Protein AF-A0A374IC64-F1 (afdb_monomer)

Structure (mmCIF, N/CA/C/O backbone):
data_AF-A0A374IC64-F1
#
_entry.id   AF-A0A374IC64-F1
#
loop_
_atom_site.group_PDB
_atom_site.id
_atom_site.type_symbol
_atom_site.label_atom_id
_atom_site.label_alt_id
_atom_site.label_comp_id
_atom_site.label_asym_id
_atom_site.label_entity_id
_atom_site.label_seq_id
_atom_site.pdbx_PDB_ins_code
_atom_site.Cartn_x
_atom_site.Cartn_y
_atom_site.Cartn_z
_atom_site.occupancy
_atom_site.B_iso_or_equiv
_atom_site.auth_seq_id
_atom_site.auth_comp_id
_atom_site.auth_asym_id
_atom_site.auth_atom_id
_atom_site.pdbx_PDB_model_num
ATOM 1 N N . MET A 1 1 ? -15.568 2.005 -21.589 1.00 45.66 1 MET A N 1
ATOM 2 C CA . MET A 1 1 ? -15.239 1.965 -20.148 1.00 45.66 1 MET A CA 1
ATOM 3 C C . MET A 1 1 ? -13.823 2.502 -19.993 1.00 45.66 1 MET A C 1
ATOM 5 O O . MET A 1 1 ? -12.931 1.980 -20.648 1.00 45.66 1 MET A O 1
ATOM 9 N N . TYR A 1 2 ? -13.632 3.621 -19.286 1.00 43.84 2 TYR A N 1
ATOM 10 C CA . TYR A 1 2 ? -12.331 4.298 -19.204 1.00 43.84 2 TYR A CA 1
ATOM 11 C C . TYR A 1 2 ? -11.280 3.343 -18.630 1.00 43.84 2 TYR A C 1
ATOM 13 O O . TYR A 1 2 ? -11.462 2.829 -17.530 1.00 43.84 2 TYR A O 1
ATOM 21 N N . SER A 1 3 ? -10.180 3.126 -19.354 1.00 54.16 3 SER A N 1
ATOM 22 C CA . SER A 1 3 ? -9.079 2.231 -18.959 1.00 54.16 3 SER A CA 1
ATOM 23 C C . SER A 1 3 ? -8.571 2.486 -17.535 1.00 54.16 3 SER A C 1
ATOM 25 O O . SER A 1 3 ? -8.180 1.554 -16.844 1.00 54.16 3 SER A O 1
ATOM 27 N N . LYS A 1 4 ? -8.657 3.733 -17.056 1.00 52.12 4 LYS A N 1
ATOM 28 C CA . LYS A 1 4 ? -8.306 4.124 -15.684 1.00 52.12 4 LYS A CA 1
ATOM 29 C C . LYS A 1 4 ? -9.219 3.527 -14.601 1.00 52.12 4 LYS A C 1
ATOM 31 O O . LYS A 1 4 ? -8.733 3.251 -13.513 1.00 52.12 4 LYS A O 1
ATOM 36 N N . VAL A 1 5 ? -10.507 3.311 -14.885 1.00 57.53 5 VAL A N 1
ATOM 37 C CA . VAL A 1 5 ? -11.474 2.765 -13.909 1.00 57.53 5 VAL A CA 1
ATOM 38 C C . VAL A 1 5 ? -11.256 1.263 -13.716 1.00 57.53 5 VAL A C 1
ATOM 40 O O . VAL A 1 5 ? -11.197 0.799 -12.586 1.00 57.53 5 VAL A O 1
ATOM 43 N N . ALA A 1 6 ? -11.023 0.522 -14.803 1.00 61.38 6 ALA A N 1
ATOM 44 C CA . ALA A 1 6 ? -10.703 -0.907 -14.731 1.00 61.38 6 ALA A CA 1
ATOM 45 C C . ALA A 1 6 ? -9.376 -1.174 -13.991 1.00 61.38 6 ALA A C 1
ATOM 47 O O . ALA A 1 6 ? -9.243 -2.165 -13.278 1.00 61.38 6 ALA A O 1
ATOM 48 N N . ILE A 1 7 ? -8.401 -0.264 -14.118 1.00 58.97 7 ILE A N 1
ATOM 49 C CA . ILE A 1 7 ? -7.149 -0.326 -13.354 1.00 58.97 7 ILE A CA 1
ATOM 50 C C . ILE A 1 7 ? -7.423 -0.159 -11.858 1.00 58.97 7 ILE A C 1
ATOM 52 O O . ILE A 1 7 ? -6.822 -0.878 -11.072 1.00 58.97 7 ILE A O 1
ATOM 56 N N . MET A 1 8 ? -8.338 0.726 -11.439 1.00 65.00 8 MET A N 1
ATOM 57 C CA . MET A 1 8 ? -8.658 0.871 -10.013 1.00 65.00 8 MET A CA 1
ATOM 58 C C . MET A 1 8 ? -9.171 -0.436 -9.407 1.00 65.00 8 MET A C 1
ATOM 60 O O . MET A 1 8 ? -8.697 -0.814 -8.345 1.00 65.00 8 MET A O 1
ATOM 64 N N . GLU A 1 9 ? -10.056 -1.165 -10.088 1.00 65.88 9 GLU A N 1
ATOM 65 C CA . GLU A 1 9 ? -10.556 -2.461 -9.599 1.00 65.88 9 GLU A CA 1
ATOM 66 C C . GLU A 1 9 ? -9.425 -3.485 -9.403 1.00 65.88 9 GLU A C 1
ATOM 68 O O . GLU A 1 9 ? -9.408 -4.213 -8.415 1.00 65.88 9 GLU A O 1
ATOM 73 N N . GLN A 1 10 ? -8.433 -3.492 -10.298 1.00 64.25 10 GLN A N 1
ATOM 74 C CA . GLN A 1 10 ? -7.260 -4.372 -10.214 1.00 64.25 10 GLN A CA 1
ATOM 75 C C . GLN A 1 10 ? -6.208 -3.886 -9.200 1.00 64.25 10 GLN A C 1
ATOM 77 O O . GLN A 1 10 ? -5.451 -4.688 -8.651 1.00 64.25 10 GLN A O 1
ATOM 82 N N . MET A 1 11 ? -6.140 -2.576 -8.949 1.00 65.12 11 MET A N 1
ATOM 83 C CA . MET A 1 11 ? -5.274 -1.952 -7.937 1.00 65.12 11 MET A CA 1
ATOM 84 C C . MET A 1 11 ? -5.820 -2.106 -6.525 1.00 65.12 11 MET A C 1
ATOM 86 O O . MET A 1 11 ? -5.052 -2.153 -5.569 1.00 65.12 11 MET A O 1
ATOM 90 N N . LEU A 1 12 ? -7.141 -2.217 -6.399 1.00 63.19 12 LEU A N 1
ATOM 91 C CA . LEU A 1 12 ? -7.829 -2.495 -5.145 1.00 63.19 12 LEU A CA 1
ATOM 92 C C . LEU A 1 12 ? -7.705 -3.965 -4.715 1.00 63.19 12 LEU A C 1
ATOM 94 O O . LEU A 1 12 ? -8.193 -4.309 -3.638 1.00 63.19 12 LEU A O 1
ATOM 98 N N . ASP A 1 13 ? -7.011 -4.824 -5.481 1.00 70.50 13 ASP A N 1
ATOM 99 C CA . ASP A 1 13 ? -6.552 -6.116 -4.960 1.00 70.50 13 ASP A CA 1
ATOM 100 C C . ASP A 1 13 ? -5.407 -5.913 -3.957 1.00 70.50 13 ASP A C 1
ATOM 102 O O . ASP A 1 13 ? -4.209 -6.087 -4.219 1.00 70.50 13 ASP A O 1
ATOM 106 N N . LEU A 1 14 ? -5.820 -5.526 -2.757 1.00 69.44 14 LEU A N 1
ATOM 107 C CA . LEU A 1 14 ? -4.964 -5.292 -1.610 1.00 69.44 14 LEU A CA 1
ATOM 108 C C . LEU A 1 14 ? -4.357 -6.594 -1.063 1.00 69.44 14 LEU A C 1
ATOM 110 O O . LEU A 1 14 ? -3.372 -6.534 -0.330 1.00 69.44 14 LEU A O 1
ATOM 114 N N . ARG A 1 15 ? -4.861 -7.767 -1.480 1.00 70.62 15 ARG A N 1
ATOM 115 C CA . ARG A 1 15 ? -4.367 -9.076 -1.019 1.00 70.62 15 ARG A CA 1
ATOM 116 C C . ARG A 1 15 ? -2.962 -9.386 -1.526 1.00 70.62 15 ARG A C 1
ATOM 118 O O . ARG A 1 15 ? -2.161 -10.001 -0.831 1.00 70.62 15 ARG A O 1
ATOM 125 N N . ASN A 1 16 ? -2.643 -8.918 -2.728 1.00 76.31 16 ASN A N 1
ATOM 126 C CA . ASN A 1 16 ? -1.330 -9.106 -3.351 1.00 76.31 16 ASN A CA 1
ATOM 127 C C . ASN A 1 16 ? -0.510 -7.815 -3.402 1.00 76.31 16 ASN A C 1
ATOM 129 O O . ASN A 1 16 ? 0.532 -7.753 -4.062 1.00 76.31 16 ASN A O 1
ATOM 133 N N . SER A 1 17 ? -0.989 -6.778 -2.718 1.00 82.81 17 SER A N 1
ATOM 134 C CA . SER A 1 17 ? -0.352 -5.476 -2.728 1.00 82.81 17 SER A CA 1
ATOM 135 C C . SER A 1 17 ? 0.865 -5.438 -1.807 1.00 82.81 17 SER A C 1
ATOM 137 O O . SER A 1 17 ? 0.927 -6.048 -0.737 1.00 82.81 17 SER A O 1
ATOM 139 N N . LYS A 1 18 ? 1.863 -4.693 -2.258 1.00 88.12 18 LYS A N 1
ATOM 140 C CA . LYS A 1 18 ? 3.091 -4.376 -1.540 1.00 88.12 18 LYS A CA 1
ATOM 141 C C . LYS A 1 18 ? 3.223 -2.861 -1.440 1.00 88.12 18 LYS A C 1
ATOM 143 O O . LYS A 1 18 ? 2.491 -2.135 -2.112 1.00 88.12 18 LYS A O 1
ATOM 148 N N . CYS A 1 19 ? 4.150 -2.377 -0.626 1.00 87.62 19 CYS A N 1
ATOM 149 C CA . CYS A 1 19 ? 4.389 -0.950 -0.461 1.00 87.62 19 CYS A CA 1
ATOM 150 C C . CYS A 1 19 ? 5.874 -0.591 -0.356 1.00 87.62 19 CYS A C 1
ATOM 152 O O . CYS A 1 19 ? 6.718 -1.435 -0.056 1.00 87.62 19 CYS A O 1
ATOM 154 N N . TYR A 1 20 ? 6.200 0.675 -0.614 1.00 81.56 20 TYR A N 1
ATOM 155 C CA . TYR A 1 20 ? 7.514 1.258 -0.326 1.00 81.56 20 TYR A CA 1
ATOM 156 C C . TYR A 1 20 ? 7.398 2.768 -0.068 1.00 81.56 20 TYR A C 1
ATOM 158 O O . TYR A 1 20 ? 6.398 3.384 -0.443 1.00 81.56 20 TYR A O 1
ATOM 166 N N . LYS A 1 21 ? 8.417 3.360 0.572 1.00 76.81 21 LYS A N 1
ATOM 167 C CA . LYS A 1 21 ? 8.538 4.809 0.831 1.00 76.81 21 LYS A CA 1
ATOM 168 C C . LYS A 1 21 ? 9.596 5.461 -0.073 1.00 76.81 21 LYS A C 1
ATOM 170 O O . LYS A 1 21 ? 10.474 4.767 -0.590 1.00 76.81 21 LYS A O 1
ATOM 175 N N . ILE A 1 22 ? 9.540 6.785 -0.252 1.00 64.25 22 ILE A N 1
ATOM 176 C CA . ILE A 1 22 ? 10.618 7.561 -0.904 1.00 64.25 22 ILE A CA 1
ATOM 177 C C . ILE A 1 22 ? 11.965 7.255 -0.244 1.00 64.25 22 ILE A C 1
ATOM 179 O O . ILE A 1 22 ? 12.053 7.133 0.974 1.00 64.25 22 ILE A O 1
ATOM 183 N N . GLY A 1 23 ? 13.009 7.145 -1.071 1.00 60.44 23 GLY A N 1
ATOM 184 C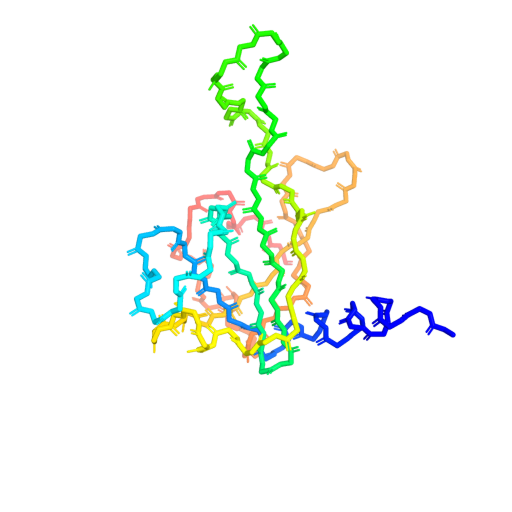 CA . GLY A 1 23 ? 14.364 6.755 -0.664 1.00 60.44 23 GLY A CA 1
ATOM 185 C C . GLY A 1 23 ? 14.686 5.285 -0.947 1.00 60.44 23 GLY A C 1
ATOM 186 O O . GLY A 1 23 ? 15.844 4.957 -1.169 1.00 60.44 23 GLY A O 1
ATOM 187 N N . GLU A 1 24 ? 13.666 4.427 -1.065 1.00 62.38 24 GLU A N 1
ATOM 188 C CA . GLU A 1 24 ? 13.799 2.990 -1.389 1.00 62.38 24 GLU A CA 1
ATOM 189 C C . GLU A 1 24 ? 13.621 2.687 -2.896 1.00 62.38 24 GLU A C 1
ATOM 191 O O . GLU A 1 24 ? 13.595 1.532 -3.332 1.00 62.38 24 GLU A O 1
ATOM 196 N N . LYS A 1 25 ? 13.455 3.729 -3.721 1.00 63.69 25 LYS A N 1
ATOM 197 C CA . LYS A 1 25 ? 13.307 3.636 -5.182 1.00 63.69 25 LYS A CA 1
ATOM 198 C C . LYS A 1 25 ? 14.684 3.477 -5.823 1.00 63.69 25 LYS A C 1
ATOM 200 O O . LYS A 1 25 ? 15.477 4.414 -5.803 1.00 63.69 25 LYS A O 1
ATOM 205 N N . ASN A 1 26 ? 14.954 2.315 -6.419 1.00 67.12 26 ASN A N 1
ATOM 206 C CA . ASN A 1 26 ? 16.282 1.992 -6.952 1.00 67.12 26 ASN A CA 1
ATOM 207 C C . ASN A 1 26 ? 16.310 1.463 -8.397 1.00 67.12 26 ASN A C 1
ATOM 209 O O . ASN A 1 26 ? 17.389 1.099 -8.858 1.00 67.12 26 ASN A O 1
ATOM 213 N N . LEU A 1 27 ? 15.169 1.391 -9.100 1.00 64.75 27 LEU A N 1
ATOM 214 C CA . LEU A 1 27 ? 15.090 0.724 -10.413 1.00 64.75 27 LEU A CA 1
ATOM 215 C C . LEU A 1 27 ? 14.691 1.634 -11.589 1.00 64.75 27 LEU A C 1
ATOM 217 O O . LEU A 1 27 ? 15.410 1.661 -12.582 1.00 64.75 27 LEU A O 1
ATOM 221 N N . VAL A 1 28 ? 13.591 2.397 -11.509 1.00 61.69 28 VAL A N 1
ATOM 222 C CA . VAL A 1 28 ? 13.108 3.222 -12.643 1.00 61.69 28 VAL A CA 1
ATOM 223 C C . VAL A 1 28 ? 13.027 4.707 -12.291 1.00 61.69 28 VAL A C 1
ATOM 225 O O . VAL A 1 28 ? 12.231 5.122 -11.448 1.00 61.69 28 VAL A O 1
ATOM 228 N N . THR A 1 29 ? 13.795 5.532 -13.006 1.00 55.88 29 THR A N 1
ATOM 229 C CA . THR A 1 29 ? 13.849 7.005 -12.940 1.00 55.88 29 THR A CA 1
ATOM 230 C C . THR A 1 29 ? 12.793 7.679 -13.829 1.00 55.88 29 THR A C 1
ATOM 232 O O . THR A 1 29 ? 13.096 8.543 -14.642 1.00 55.88 29 THR A O 1
ATOM 235 N N . ARG A 1 30 ? 11.510 7.317 -13.691 1.00 59.84 30 ARG A N 1
ATOM 236 C CA . ARG A 1 30 ? 10.457 8.289 -14.046 1.00 59.84 30 ARG A CA 1
ATOM 237 C C . ARG A 1 30 ? 10.467 9.382 -12.977 1.00 59.84 30 ARG A C 1
ATOM 239 O O . ARG A 1 30 ? 10.460 9.023 -11.794 1.00 59.84 30 ARG A O 1
ATOM 246 N N . ASP A 1 31 ? 10.447 10.651 -13.379 1.00 60.03 31 ASP A N 1
ATOM 247 C CA . ASP A 1 31 ? 10.206 11.790 -12.484 1.00 60.03 31 ASP A CA 1
ATOM 248 C C . ASP A 1 31 ? 8.802 11.647 -11.890 1.00 60.03 31 ASP A C 1
ATOM 250 O O . ASP A 1 31 ? 7.795 11.989 -12.502 1.00 60.03 31 ASP A O 1
ATOM 254 N N . ASN A 1 32 ? 8.739 11.011 -10.727 1.00 61.25 32 ASN A N 1
ATOM 255 C CA . ASN A 1 32 ? 7.526 10.749 -9.976 1.00 61.25 32 ASN A CA 1
ATOM 256 C C . ASN A 1 32 ? 7.889 10.906 -8.504 1.00 61.25 32 ASN A C 1
ATOM 258 O O . ASN A 1 32 ? 8.643 10.082 -7.971 1.00 61.25 32 ASN A O 1
ATOM 262 N N . ASP A 1 33 ? 7.314 11.931 -7.888 1.00 61.88 33 ASP A N 1
ATOM 263 C CA . ASP A 1 33 ? 7.466 12.263 -6.478 1.00 61.88 33 ASP A CA 1
ATOM 264 C C . ASP A 1 33 ? 6.203 11.792 -5.747 1.00 61.88 33 ASP A C 1
ATOM 266 O O . ASP A 1 33 ? 5.174 12.458 -5.765 1.00 61.88 33 ASP A O 1
ATOM 270 N N . PHE A 1 34 ? 6.226 10.591 -5.174 1.00 71.12 34 PHE A N 1
ATOM 271 C CA . PHE A 1 34 ? 5.180 10.124 -4.259 1.00 71.12 34 PHE A CA 1
ATOM 272 C C . PHE A 1 34 ? 5.847 9.559 -3.013 1.00 71.12 34 PHE A C 1
ATOM 274 O O . PHE A 1 34 ? 6.717 8.706 -3.142 1.00 71.12 34 PHE A O 1
ATOM 281 N N . GLU A 1 35 ? 5.467 10.049 -1.830 1.00 74.94 35 GLU A N 1
ATOM 282 C CA . GLU A 1 35 ? 6.057 9.721 -0.518 1.00 74.94 35 GLU A CA 1
ATOM 283 C C . GLU A 1 35 ? 5.977 8.240 -0.173 1.00 74.94 35 GLU A C 1
ATOM 285 O O . GLU A 1 35 ? 6.882 7.670 0.443 1.00 74.94 35 GLU A O 1
ATOM 290 N N . MET A 1 36 ? 4.885 7.621 -0.600 1.00 82.19 36 MET A N 1
ATOM 291 C CA . MET A 1 36 ? 4.613 6.210 -0.431 1.00 82.19 36 MET A CA 1
ATOM 292 C C . MET A 1 36 ? 3.933 5.695 -1.690 1.00 82.19 36 MET A C 1
ATOM 294 O O . MET A 1 36 ? 3.188 6.413 -2.354 1.00 82.19 36 MET A O 1
ATOM 298 N N . ALA A 1 37 ? 4.164 4.432 -2.005 1.00 85.56 37 ALA A N 1
ATOM 299 C CA . ALA A 1 37 ? 3.397 3.717 -3.006 1.00 85.56 37 ALA A CA 1
ATOM 300 C C . ALA A 1 37 ? 2.824 2.439 -2.416 1.00 85.56 37 ALA A C 1
ATOM 302 O O . ALA A 1 37 ? 3.484 1.766 -1.623 1.00 85.56 37 ALA A O 1
ATOM 303 N N . THR A 1 38 ? 1.621 2.090 -2.856 1.00 88.38 38 THR A N 1
ATOM 304 C CA . THR A 1 38 ? 1.064 0.741 -2.754 1.00 88.38 38 THR A CA 1
ATOM 305 C C . THR A 1 38 ? 0.818 0.222 -4.163 1.00 88.38 38 THR A C 1
ATOM 307 O O . THR A 1 38 ? 0.559 0.994 -5.083 1.00 88.38 38 THR A O 1
ATOM 310 N N . GLY A 1 39 ? 0.950 -1.077 -4.383 1.00 88.00 39 GLY A N 1
ATOM 311 C CA . GLY A 1 39 ? 0.762 -1.628 -5.719 1.00 88.00 39 GLY A CA 1
ATOM 312 C C . GLY A 1 39 ? 1.056 -3.110 -5.805 1.00 88.00 39 GLY A C 1
ATOM 313 O O . GLY A 1 39 ? 1.587 -3.719 -4.876 1.00 88.00 39 GLY A O 1
ATOM 314 N N . ASN A 1 40 ? 0.722 -3.684 -6.949 1.00 87.19 40 ASN A N 1
ATOM 315 C CA . ASN A 1 40 ? 0.916 -5.094 -7.25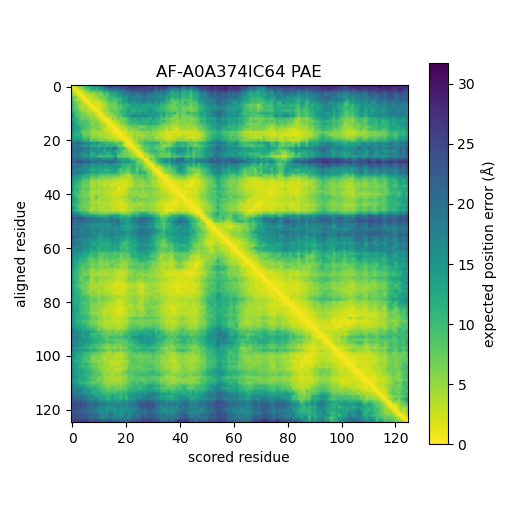2 1.00 87.19 40 ASN A CA 1
ATOM 316 C C . ASN A 1 40 ? 1.578 -5.241 -8.635 1.00 87.19 40 ASN A C 1
ATOM 318 O O . ASN A 1 40 ? 2.240 -4.320 -9.115 1.00 87.19 40 ASN A O 1
ATOM 322 N N . VAL A 1 41 ? 1.460 -6.412 -9.261 1.00 86.25 41 VAL A N 1
ATOM 323 C CA . VAL A 1 41 ? 2.054 -6.680 -10.583 1.00 86.25 41 VAL A CA 1
ATOM 324 C C . VAL A 1 41 ? 1.395 -5.891 -11.719 1.00 86.25 41 VAL A C 1
ATOM 326 O O . VAL A 1 41 ? 2.003 -5.717 -12.768 1.00 86.25 41 VAL A O 1
ATOM 329 N N . ASN A 1 42 ? 0.176 -5.390 -11.507 1.00 85.44 42 ASN A N 1
ATOM 330 C CA . ASN A 1 42 ? -0.629 -4.721 -12.526 1.00 85.44 42 ASN A CA 1
ATOM 331 C C . ASN A 1 42 ? -0.501 -3.188 -12.487 1.00 85.44 42 ASN A C 1
ATOM 333 O O . ASN A 1 42 ? -0.970 -2.509 -13.401 1.00 85.44 42 ASN A O 1
ATOM 337 N N . GLY A 1 43 ? 0.075 -2.614 -11.428 1.00 83.94 43 GLY A N 1
ATOM 338 C CA . GLY A 1 43 ? 0.052 -1.167 -11.235 1.00 83.94 43 GLY A CA 1
ATOM 339 C C . GLY A 1 43 ? 0.409 -0.691 -9.830 1.00 83.94 43 GLY A C 1
ATOM 340 O O . GLY A 1 43 ? 0.611 -1.477 -8.899 1.00 83.94 43 GLY A O 1
ATOM 341 N N . ILE A 1 44 ? 0.453 0.635 -9.697 1.00 84.69 44 ILE A N 1
ATOM 342 C CA . ILE A 1 44 ? 0.850 1.360 -8.490 1.00 84.69 44 ILE A CA 1
ATOM 343 C C . ILE A 1 44 ? -0.081 2.543 -8.251 1.00 84.69 44 ILE A C 1
ATOM 345 O O . ILE A 1 44 ? -0.377 3.313 -9.167 1.00 84.69 44 ILE A O 1
ATOM 349 N N . MET A 1 45 ? -0.449 2.729 -6.989 1.00 87.06 45 MET A N 1
ATOM 350 C CA . MET A 1 45 ? -1.037 3.935 -6.433 1.00 87.06 45 MET A CA 1
ATOM 351 C C . MET A 1 45 ? 0.024 4.696 -5.631 1.00 87.06 45 MET A C 1
ATOM 353 O O . MET A 1 45 ? 0.542 4.206 -4.628 1.00 87.06 45 MET A O 1
ATOM 357 N N . GLY A 1 46 ? 0.366 5.895 -6.099 1.00 85.75 46 GLY A N 1
ATOM 358 C CA . GLY A 1 46 ? 1.287 6.809 -5.426 1.00 85.75 46 GLY A CA 1
ATOM 359 C C . GLY A 1 46 ? 0.534 7.783 -4.525 1.00 85.75 46 GLY A C 1
ATOM 360 O O . GLY A 1 46 ? -0.404 8.452 -4.973 1.00 85.75 46 GLY A O 1
ATOM 361 N N . TYR A 1 47 ? 0.974 7.877 -3.274 1.00 82.50 47 TYR A N 1
ATOM 362 C CA . TYR A 1 47 ? 0.468 8.799 -2.266 1.00 82.50 47 TYR A CA 1
ATOM 363 C C . TYR A 1 47 ? 1.439 9.954 -2.111 1.00 82.50 47 TYR A C 1
ATOM 365 O O . TYR A 1 47 ? 2.647 9.753 -2.004 1.00 82.50 47 TYR A O 1
ATOM 373 N N . ASP A 1 48 ? 0.904 11.163 -2.087 1.00 74.75 48 ASP A N 1
ATOM 374 C CA . ASP A 1 48 ? 1.705 12.371 -1.971 1.00 74.75 48 ASP A CA 1
ATOM 375 C C . ASP A 1 48 ? 1.064 13.289 -0.929 1.00 74.75 48 ASP A C 1
ATOM 377 O O . ASP A 1 48 ? -0.165 13.439 -0.885 1.00 74.75 48 ASP A O 1
ATOM 381 N N . SER A 1 49 ? 1.892 13.907 -0.091 1.00 63.84 49 SER A N 1
ATOM 382 C CA . SER A 1 49 ? 1.502 14.934 0.873 1.00 63.84 49 SER A CA 1
ATOM 383 C C . SER A 1 49 ? 1.263 16.272 0.159 1.00 63.84 49 SER A C 1
ATOM 385 O O . SER A 1 49 ? 1.714 17.341 0.571 1.00 63.84 49 SER A O 1
ATOM 387 N N . ARG A 1 50 ? 0.503 16.270 -0.944 1.00 61.00 50 ARG A N 1
ATOM 388 C CA . ARG A 1 50 ? 0.168 17.503 -1.683 1.00 61.00 50 ARG A CA 1
ATOM 389 C C . ARG A 1 50 ? -0.916 18.313 -1.012 1.00 61.00 50 ARG A C 1
ATOM 391 O O . ARG A 1 50 ? -1.836 18.800 -1.667 1.00 61.00 50 ARG A O 1
ATOM 398 N N . ILE A 1 51 ? -0.781 18.543 0.279 1.00 57.59 51 ILE A N 1
ATOM 399 C CA . ILE A 1 51 ? -1.424 19.697 0.863 1.00 57.59 51 ILE A CA 1
ATOM 400 C C . ILE A 1 51 ? -0.296 20.594 1.301 1.00 57.59 51 ILE A C 1
ATOM 402 O O . ILE A 1 51 ? 0.176 20.547 2.419 1.00 57.59 51 ILE A O 1
ATOM 406 N N . ARG A 1 52 ? 0.214 21.391 0.363 1.00 61.16 52 ARG A N 1
ATOM 407 C CA . ARG A 1 52 ? 1.025 22.534 0.763 1.00 61.16 52 ARG A CA 1
ATOM 408 C C . ARG A 1 52 ? 0.114 23.489 1.516 1.00 61.16 52 ARG A C 1
ATOM 410 O O . ARG A 1 52 ? -1.026 23.710 1.095 1.00 61.16 52 ARG A O 1
ATOM 417 N N . ILE A 1 53 ? 0.607 24.081 2.599 1.00 67.44 53 ILE A N 1
ATOM 418 C CA . ILE A 1 53 ? -0.118 25.178 3.244 1.00 67.44 53 ILE A CA 1
ATOM 419 C C . ILE A 1 53 ? -0.310 26.256 2.175 1.00 67.44 53 ILE A C 1
ATOM 421 O O . ILE A 1 53 ? 0.662 26.679 1.540 1.00 67.44 53 ILE A O 1
ATOM 425 N N . LYS A 1 54 ? -1.567 26.649 1.932 1.00 64.94 54 LYS A N 1
ATOM 426 C CA . LYS A 1 54 ? -1.950 27.562 0.847 1.00 64.94 54 LYS A CA 1
ATOM 427 C C . LYS A 1 54 ? -1.054 28.807 0.864 1.00 64.94 54 LYS A C 1
ATOM 429 O O . LYS A 1 54 ? -0.960 29.484 1.881 1.00 64.94 54 LYS A O 1
ATOM 434 N N . GLY A 1 55 ? -0.408 29.098 -0.266 1.00 72.75 55 GLY A N 1
ATOM 435 C CA . GLY A 1 55 ? 0.519 30.230 -0.398 1.00 72.75 55 GLY A CA 1
ATOM 436 C C . GLY A 1 55 ? 1.956 29.957 0.063 1.00 72.75 55 GLY A C 1
ATOM 437 O O . GLY A 1 55 ? 2.754 30.886 0.114 1.00 72.75 55 GLY A O 1
ATOM 438 N N . THR A 1 56 ? 2.313 28.708 0.381 1.00 74.88 56 THR A N 1
ATOM 439 C CA . THR A 1 56 ? 3.676 28.330 0.784 1.00 74.88 56 THR A CA 1
ATOM 440 C C . THR A 1 56 ? 4.174 27.087 0.040 1.00 74.88 56 THR A C 1
ATOM 442 O O . THR A 1 56 ? 3.396 26.328 -0.535 1.00 74.88 56 THR A O 1
ATOM 445 N N . ASN A 1 57 ? 5.487 26.845 0.103 1.00 68.69 57 ASN A N 1
ATOM 446 C CA . ASN A 1 57 ? 6.113 25.594 -0.340 1.00 68.69 57 ASN A CA 1
ATOM 447 C C . ASN A 1 57 ? 6.260 24.559 0.792 1.00 68.69 57 ASN A C 1
ATOM 449 O O . ASN A 1 57 ? 6.947 23.559 0.609 1.00 68.69 57 ASN A O 1
ATOM 453 N N . LYS A 1 58 ? 5.646 24.793 1.961 1.00 70.19 58 LYS A N 1
ATOM 454 C CA . LYS A 1 58 ? 5.712 23.879 3.107 1.00 70.19 58 LYS A CA 1
ATOM 455 C C . LYS A 1 58 ? 4.591 22.846 3.033 1.00 70.19 58 LYS A C 1
ATOM 457 O O . LYS A 1 58 ? 3.442 23.210 2.785 1.00 70.19 58 LYS A O 1
ATOM 462 N N . VAL A 1 59 ? 4.938 21.585 3.273 1.00 71.31 59 VAL A N 1
ATOM 463 C CA . VAL A 1 59 ? 3.992 20.470 3.414 1.00 71.31 59 VAL A CA 1
ATOM 464 C C . VAL A 1 59 ? 3.168 20.656 4.692 1.00 71.31 59 VAL A C 1
ATOM 466 O O . VAL A 1 59 ? 3.715 20.966 5.749 1.00 71.31 59 VAL A O 1
ATOM 469 N N . ASP A 1 60 ? 1.852 20.493 4.588 1.00 72.19 60 ASP A N 1
ATOM 470 C CA . ASP A 1 60 ? 0.912 20.450 5.707 1.00 72.19 60 ASP A CA 1
ATOM 471 C C . ASP A 1 60 ? 0.948 19.051 6.328 1.00 72.19 60 ASP A C 1
ATOM 473 O O . ASP A 1 60 ? 0.220 18.143 5.925 1.00 72.19 60 ASP A O 1
ATOM 477 N N . SER A 1 61 ? 1.819 18.877 7.322 1.00 67.69 61 SER A N 1
ATOM 478 C CA . SER A 1 61 ? 1.995 17.611 8.040 1.00 67.69 61 SER A CA 1
ATOM 479 C C . SER A 1 61 ? 0.785 17.205 8.888 1.00 67.69 61 SER A C 1
ATOM 481 O O . SER A 1 61 ? 0.793 16.125 9.469 1.00 67.69 61 SER A O 1
ATOM 483 N N . THR A 1 62 ? -0.245 18.055 8.995 1.00 70.56 62 THR A N 1
ATOM 484 C CA . THR A 1 62 ? -1.493 17.717 9.702 1.00 70.56 62 THR A CA 1
ATOM 485 C C . THR A 1 62 ? -2.438 16.877 8.851 1.00 70.56 62 THR A C 1
ATOM 487 O O . THR A 1 62 ? -3.437 16.370 9.360 1.00 70.56 62 THR A O 1
ATOM 490 N N . LYS A 1 63 ? -2.146 16.721 7.555 1.00 67.12 63 LYS A N 1
ATOM 491 C CA . LYS A 1 63 ? -3.024 16.021 6.626 1.00 67.12 63 LYS A CA 1
ATOM 492 C C . LYS A 1 63 ? -2.397 14.739 6.120 1.00 67.12 63 LYS A C 1
ATOM 494 O O . LYS A 1 63 ? -1.214 14.681 5.799 1.00 67.12 63 LYS A O 1
ATOM 499 N N . SER A 1 64 ? -3.228 13.709 6.031 1.00 68.31 64 SER A N 1
ATOM 500 C CA . SER A 1 64 ? -2.818 12.413 5.511 1.00 68.31 64 SER A CA 1
ATOM 501 C C . SER A 1 64 ? -2.459 12.511 4.022 1.00 68.31 64 SER A C 1
ATOM 503 O O . SER A 1 64 ? -3.156 13.208 3.275 1.00 68.31 64 SER A O 1
ATOM 505 N N . PRO A 1 65 ? -1.415 11.796 3.566 1.00 70.44 65 PRO A N 1
ATOM 506 C CA . PRO A 1 65 ? -1.123 11.652 2.146 1.00 70.44 65 PRO A CA 1
ATOM 507 C C . PRO A 1 65 ? -2.337 11.109 1.391 1.00 70.44 65 PRO A C 1
ATOM 509 O O . PRO A 1 65 ? -2.988 10.163 1.840 1.00 70.44 65 PRO A O 1
ATOM 512 N N . ILE A 1 66 ? -2.631 11.692 0.230 1.00 75.19 66 ILE A N 1
ATOM 513 C CA . ILE A 1 66 ? -3.752 11.268 -0.615 1.00 75.19 66 ILE A CA 1
ATOM 514 C C . ILE A 1 66 ? -3.237 10.552 -1.867 1.00 75.19 66 ILE A C 1
ATOM 516 O O . ILE A 1 66 ? -2.160 10.891 -2.371 1.00 75.19 66 ILE A O 1
ATOM 520 N N . PRO A 1 67 ? -3.977 9.561 -2.394 1.00 78.06 67 PRO A N 1
ATOM 521 C CA . PRO A 1 67 ? -3.612 8.913 -3.643 1.00 78.06 67 PRO A CA 1
ATOM 522 C C . PRO A 1 67 ? -3.777 9.907 -4.794 1.00 78.06 67 PRO A C 1
ATOM 524 O O . PRO A 1 67 ? -4.875 10.383 -5.075 1.00 78.06 67 PRO A O 1
ATOM 527 N N . THR A 1 68 ? -2.678 10.245 -5.459 1.00 77.00 68 THR A N 1
ATOM 528 C CA . THR A 1 68 ? -2.658 11.288 -6.500 1.00 77.00 68 THR A CA 1
ATOM 529 C C . THR A 1 68 ? -2.130 10.802 -7.844 1.00 77.00 68 THR A C 1
ATOM 531 O O . THR A 1 68 ? -2.297 11.488 -8.854 1.00 77.00 68 THR A O 1
ATOM 534 N N . THR A 1 69 ? -1.520 9.616 -7.872 1.00 78.94 69 THR A N 1
ATOM 535 C CA . THR A 1 69 ? -0.879 9.055 -9.061 1.00 78.94 69 THR A CA 1
ATOM 536 C C . THR A 1 69 ? -1.283 7.595 -9.229 1.00 78.94 69 THR A C 1
ATOM 538 O O . THR A 1 69 ? -1.233 6.825 -8.274 1.00 78.94 69 THR A O 1
ATOM 541 N N . LEU A 1 70 ? -1.650 7.209 -10.453 1.00 82.81 70 LEU A N 1
ATOM 542 C CA . LEU A 1 70 ? -1.896 5.821 -10.850 1.00 82.81 70 LEU A CA 1
ATOM 543 C C . LEU A 1 70 ? -0.973 5.460 -12.014 1.00 82.81 70 LEU A C 1
ATOM 545 O O . LEU A 1 70 ? -0.975 6.153 -13.034 1.00 82.81 70 LEU A O 1
ATOM 549 N N . LEU A 1 71 ? -0.205 4.382 -11.866 1.00 82.81 71 LEU A N 1
ATOM 550 C CA . LEU A 1 71 ? 0.699 3.843 -12.888 1.00 82.81 71 LEU A CA 1
ATOM 551 C C . LEU A 1 71 ? 0.304 2.396 -13.198 1.00 82.81 71 LEU A C 1
ATOM 553 O O . LEU A 1 7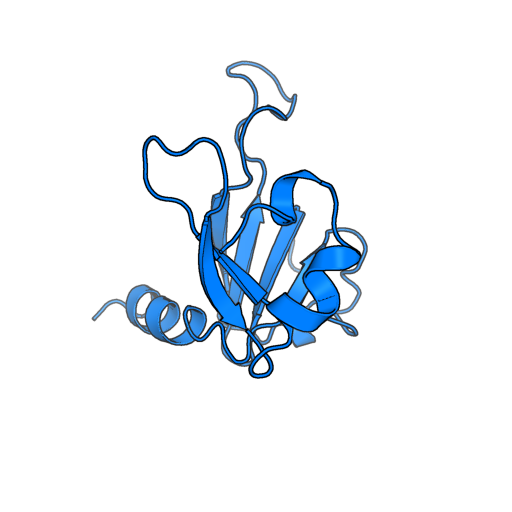1 ? -0.127 1.672 -12.308 1.00 82.81 71 LEU A O 1
ATOM 557 N N . ASN A 1 72 ? 0.462 1.967 -14.447 1.00 85.12 72 ASN A N 1
ATOM 558 C CA . ASN A 1 72 ? 0.069 0.641 -14.944 1.00 85.12 72 ASN A CA 1
ATOM 559 C C . ASN A 1 72 ? 1.265 -0.317 -15.102 1.00 85.12 72 ASN A C 1
ATOM 561 O O . ASN A 1 72 ? 1.318 -1.118 -16.030 1.00 85.12 72 ASN A O 1
ATOM 565 N N . ASN A 1 73 ? 2.248 -0.178 -14.219 1.00 84.25 73 ASN A N 1
ATOM 566 C CA . ASN A 1 73 ? 3.493 -0.937 -14.196 1.00 84.25 73 ASN A CA 1
ATOM 567 C C . ASN A 1 73 ? 3.605 -1.686 -12.865 1.00 84.25 73 ASN A C 1
ATOM 569 O O . ASN A 1 73 ? 3.044 -1.236 -11.865 1.00 84.25 73 ASN A O 1
ATOM 573 N N . SER A 1 74 ? 4.359 -2.784 -12.827 1.00 86.75 74 SER A N 1
ATOM 574 C CA . SER A 1 74 ? 4.533 -3.542 -11.587 1.00 86.75 74 SER A CA 1
ATOM 575 C C . SER A 1 74 ? 5.222 -2.686 -10.525 1.00 86.75 74 SER A C 1
ATOM 577 O O . SER A 1 74 ? 6.156 -1.941 -10.822 1.00 86.75 74 SER A O 1
ATOM 579 N N . ILE A 1 75 ? 4.846 -2.850 -9.253 1.00 85.81 75 ILE A N 1
ATOM 580 C CA . ILE A 1 75 ? 5.561 -2.215 -8.134 1.00 85.81 75 ILE A CA 1
ATOM 581 C C . ILE A 1 75 ? 7.061 -2.556 -8.114 1.00 85.81 75 ILE A C 1
ATOM 583 O O . ILE A 1 75 ? 7.892 -1.736 -7.715 1.00 85.81 75 ILE A O 1
ATOM 587 N N . THR A 1 76 ? 7.422 -3.741 -8.608 1.00 87.44 76 THR A N 1
ATOM 588 C CA . THR A 1 76 ? 8.816 -4.190 -8.711 1.00 87.44 76 THR A CA 1
ATOM 589 C C . THR A 1 76 ? 9.599 -3.505 -9.823 1.00 87.44 76 THR A C 1
ATOM 591 O O . THR A 1 76 ? 10.817 -3.619 -9.837 1.00 87.44 76 THR A O 1
ATOM 594 N N . ASP A 1 77 ? 8.939 -2.782 -10.729 1.00 86.31 77 ASP A N 1
ATOM 595 C CA . ASP A 1 77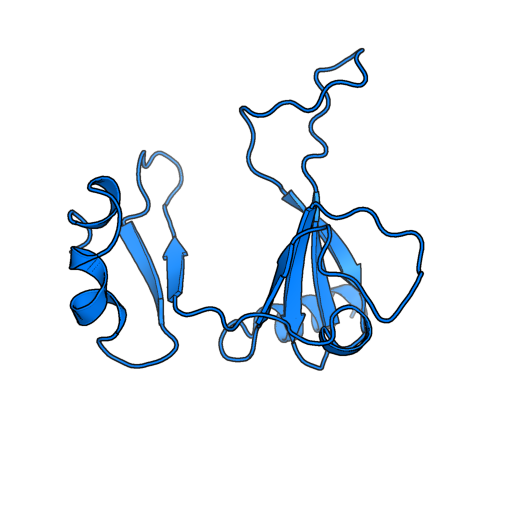 ? 9.629 -1.981 -11.741 1.00 86.31 77 ASP A CA 1
ATOM 596 C C . ASP A 1 77 ? 10.270 -0.739 -11.096 1.00 86.31 77 ASP A C 1
ATOM 598 O O . ASP A 1 77 ? 11.219 -0.181 -11.630 1.00 86.31 77 ASP A O 1
ATOM 602 N N . TYR A 1 78 ? 9.793 -0.303 -9.923 1.00 80.56 78 TYR A N 1
ATOM 603 C CA . TYR A 1 78 ? 10.248 0.932 -9.269 1.00 80.56 78 TYR A CA 1
ATOM 604 C C . TYR A 1 78 ? 11.069 0.678 -8.003 1.00 80.56 78 TYR A C 1
ATOM 606 O O . TYR A 1 78 ? 11.966 1.466 -7.689 1.00 80.56 78 TYR A O 1
ATOM 614 N N . CYS A 1 79 ? 10.792 -0.417 -7.292 1.00 82.88 79 CYS A N 1
ATOM 615 C CA . CYS A 1 79 ? 11.485 -0.804 -6.067 1.00 82.88 79 CYS A CA 1
ATOM 616 C C . CYS A 1 79 ? 11.869 -2.286 -6.117 1.00 82.88 79 CYS A C 1
ATOM 618 O O . CYS A 1 79 ? 11.025 -3.150 -6.344 1.00 82.88 79 CYS A O 1
ATOM 620 N N . SER A 1 80 ? 13.141 -2.594 -5.862 1.00 82.50 80 SER A N 1
ATOM 621 C CA . SER A 1 80 ? 13.643 -3.977 -5.842 1.00 82.50 80 SER A CA 1
ATOM 622 C C . SER A 1 80 ? 13.179 -4.789 -4.628 1.00 82.50 80 SER A C 1
ATOM 624 O O . SER A 1 80 ? 13.130 -6.018 -4.689 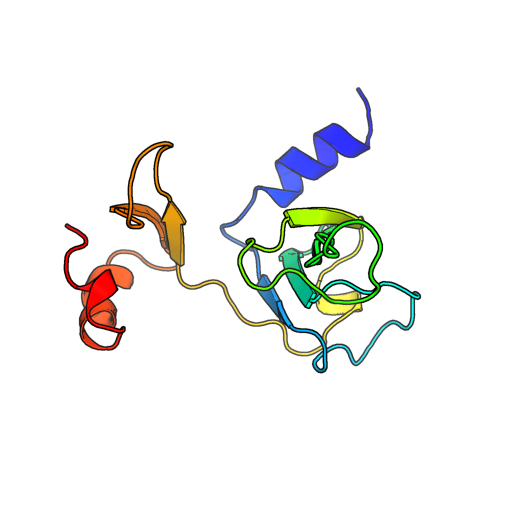1.00 82.50 80 SER A O 1
ATOM 626 N N . ARG A 1 81 ? 12.842 -4.120 -3.517 1.00 84.88 81 ARG A N 1
ATOM 627 C CA . ARG A 1 81 ? 12.470 -4.753 -2.242 1.00 84.88 81 ARG A CA 1
ATOM 628 C C . ARG A 1 81 ? 11.211 -4.124 -1.630 1.00 84.88 81 ARG A C 1
ATOM 630 O O . ARG A 1 81 ? 11.268 -3.586 -0.525 1.00 84.88 81 ARG A O 1
ATOM 637 N N . PRO A 1 82 ? 10.060 -4.198 -2.321 1.00 87.00 82 PRO A N 1
ATOM 638 C CA . PRO A 1 82 ? 8.815 -3.690 -1.772 1.00 87.00 82 PRO A CA 1
ATOM 639 C C . PRO A 1 82 ? 8.368 -4.566 -0.591 1.00 87.00 82 PRO A C 1
ATOM 641 O O . PRO A 1 82 ? 8.468 -5.797 -0.632 1.00 87.00 82 PRO A O 1
ATOM 644 N N . GLN A 1 83 ? 7.863 -3.925 0.457 1.00 88.44 83 GLN A N 1
ATOM 645 C CA . GLN A 1 83 ? 7.409 -4.563 1.689 1.00 88.44 83 GLN A CA 1
ATOM 646 C C . GLN A 1 83 ? 6.006 -5.146 1.514 1.00 88.44 83 GLN A C 1
ATOM 648 O O . GLN A 1 83 ? 5.178 -4.595 0.791 1.00 88.44 83 GLN A O 1
ATOM 653 N N . LYS A 1 84 ? 5.721 -6.273 2.170 1.00 87.44 84 LYS A N 1
ATOM 654 C CA . LYS A 1 84 ? 4.372 -6.855 2.168 1.00 87.44 84 LYS A CA 1
ATOM 655 C C . LYS A 1 84 ? 3.469 -6.071 3.114 1.00 87.44 84 LYS A C 1
ATOM 657 O O . LYS A 1 84 ? 3.890 -5.707 4.207 1.00 87.44 84 LYS A O 1
ATOM 662 N N . ILE A 1 85 ? 2.218 -5.873 2.716 1.00 86.56 85 ILE A N 1
ATOM 663 C CA . ILE A 1 85 ? 1.201 -5.299 3.596 1.00 86.56 85 ILE A CA 1
ATOM 664 C C . ILE A 1 85 ? 0.677 -6.422 4.497 1.00 86.56 85 ILE A C 1
ATOM 666 O O . ILE A 1 85 ? 0.126 -7.403 4.001 1.00 86.56 85 ILE A O 1
ATOM 670 N N . MET A 1 86 ? 0.888 -6.301 5.811 1.00 86.50 86 MET A N 1
ATOM 671 C CA . MET A 1 86 ? 0.445 -7.308 6.785 1.00 86.50 86 MET A CA 1
ATOM 672 C C . MET A 1 86 ? -1.049 -7.205 7.077 1.00 86.50 86 MET A C 1
ATOM 674 O O . MET A 1 86 ? -1.724 -8.227 7.143 1.00 86.50 86 MET A O 1
ATOM 678 N N . PHE A 1 87 ? -1.562 -5.987 7.222 1.00 85.88 87 PHE A N 1
ATOM 679 C CA . PHE A 1 87 ? -2.976 -5.715 7.433 1.00 85.88 87 PHE A CA 1
ATOM 680 C C . PHE A 1 87 ? -3.330 -4.293 6.993 1.00 85.88 87 PHE A C 1
ATOM 682 O O . PHE A 1 87 ? -2.456 -3.437 6.847 1.00 85.88 87 PHE A O 1
ATOM 689 N N . ILE A 1 88 ? -4.618 -4.057 6.757 1.00 85.62 88 ILE A N 1
ATOM 690 C CA . ILE A 1 88 ? -5.181 -2.745 6.435 1.00 85.62 88 ILE A CA 1
ATOM 691 C C . ILE A 1 88 ? -6.304 -2.479 7.415 1.00 85.62 88 ILE A C 1
ATOM 693 O O . ILE A 1 88 ? -7.225 -3.286 7.545 1.00 85.62 88 ILE A O 1
ATOM 697 N N . LEU A 1 89 ? -6.215 -1.331 8.073 1.00 86.00 89 LEU A N 1
ATOM 698 C CA . LEU A 1 89 ? -7.213 -0.870 9.017 1.00 86.00 89 LEU A CA 1
ATOM 699 C C . LEU A 1 89 ? -8.050 0.228 8.370 1.00 86.00 89 LEU A C 1
ATOM 701 O O . LEU A 1 89 ? -7.556 1.033 7.577 1.00 86.00 89 LEU A O 1
ATOM 705 N N . GLN A 1 90 ? -9.325 0.246 8.712 1.00 84.50 90 GLN A N 1
ATOM 706 C CA . GLN A 1 90 ? -10.295 1.231 8.279 1.00 84.50 90 GLN A CA 1
ATOM 707 C C . GLN A 1 90 ? -10.917 1.903 9.496 1.00 84.50 90 GLN A C 1
ATOM 709 O O . GLN A 1 90 ? -10.960 1.348 10.595 1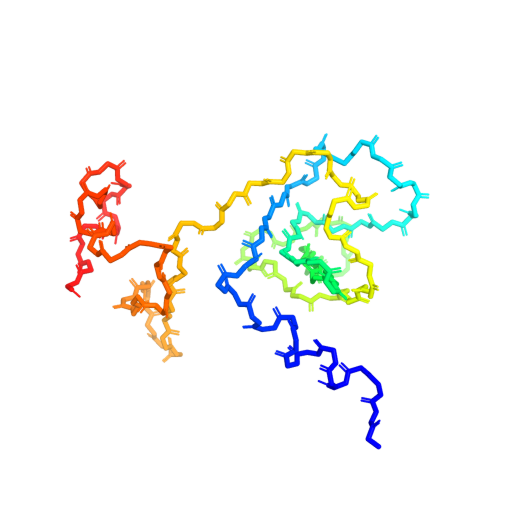.00 84.50 90 GLN A O 1
ATOM 714 N N . LYS A 1 91 ? -11.368 3.128 9.264 1.00 84.25 91 LYS A N 1
ATOM 715 C CA . LYS A 1 91 ? -12.195 3.900 10.178 1.00 84.25 91 LYS A CA 1
ATOM 716 C C . LYS A 1 91 ? -13.310 4.532 9.368 1.00 84.25 91 LYS A C 1
ATOM 718 O O . LYS A 1 91 ? -13.107 4.866 8.197 1.00 84.25 91 LYS A O 1
ATOM 723 N N . SER A 1 92 ? -14.449 4.724 9.996 1.00 82.50 92 SER A N 1
ATOM 724 C CA . SER A 1 92 ? -15.557 5.475 9.430 1.00 82.50 92 SER A CA 1
ATOM 725 C C . SER A 1 92 ? -15.337 6.980 9.598 1.00 82.50 92 SER A C 1
ATOM 727 O O . SER A 1 92 ? -14.511 7.452 10.394 1.00 82.50 92 SER A O 1
ATOM 729 N N . ASP A 1 93 ? -16.094 7.762 8.834 1.00 79.31 93 ASP A N 1
ATOM 730 C CA . ASP A 1 93 ? -16.140 9.208 9.017 1.00 79.31 93 ASP A CA 1
ATOM 731 C C . ASP A 1 93 ? -16.704 9.534 10.409 1.00 79.31 93 ASP A C 1
ATOM 733 O O . ASP A 1 93 ? -17.743 9.018 10.813 1.00 79.31 93 ASP A O 1
ATOM 737 N N . GLY A 1 94 ? -15.997 10.384 11.158 1.00 78.19 94 GLY A N 1
ATOM 738 C CA . GLY A 1 94 ? -16.344 10.745 12.539 1.00 78.19 94 GLY A CA 1
ATOM 739 C C . GLY A 1 94 ? -15.640 9.925 13.626 1.00 78.19 94 GLY A C 1
ATOM 740 O O . GLY A 1 94 ? -15.637 10.351 14.778 1.00 78.19 94 GLY A O 1
ATOM 741 N N . GLU A 1 95 ? -14.984 8.813 13.283 1.00 80.31 95 GLU A N 1
ATOM 742 C CA . GLU A 1 95 ? -14.194 8.036 14.246 1.00 80.31 95 GLU A CA 1
ATOM 743 C C . GLU A 1 95 ? -12.783 8.614 14.419 1.00 80.31 95 GLU A C 1
ATOM 745 O O . GLU A 1 95 ? -12.122 9.023 13.449 1.00 80.31 95 GLU A O 1
ATOM 750 N N . SER A 1 96 ? -12.327 8.641 15.675 1.00 74.12 96 SER A N 1
ATOM 751 C CA . SER A 1 96 ? -11.004 9.133 16.072 1.00 74.12 96 SER A CA 1
ATOM 752 C C . SER A 1 96 ? -9.892 8.106 15.862 1.00 74.12 96 SER A C 1
ATOM 754 O O . SER A 1 96 ? -8.739 8.500 15.711 1.00 74.12 96 SER A O 1
ATOM 756 N N . THR A 1 97 ? -10.220 6.813 15.818 1.00 77.00 97 THR A N 1
ATOM 757 C CA . THR A 1 97 ? -9.255 5.715 15.682 1.00 77.00 97 THR A CA 1
ATOM 758 C C . THR A 1 97 ? -9.671 4.740 14.585 1.00 77.00 97 THR A C 1
ATOM 760 O O . THR A 1 97 ? -10.828 4.698 14.172 1.00 77.00 97 THR A O 1
ATOM 763 N N . TYR A 1 98 ? -8.706 3.965 14.088 1.00 82.38 98 TYR A N 1
ATOM 764 C CA . TYR A 1 98 ? -8.978 2.831 13.210 1.00 82.38 98 TYR A CA 1
ATOM 765 C C . TYR A 1 98 ? -9.486 1.663 14.045 1.00 82.38 98 TYR A C 1
ATOM 767 O O . TYR A 1 98 ? -8.846 1.286 15.019 1.00 82.38 98 TYR A O 1
ATOM 775 N N . ASN A 1 99 ? -10.643 1.120 13.681 1.00 80.69 99 ASN A N 1
ATOM 776 C CA . ASN A 1 99 ? -11.344 0.093 14.454 1.00 80.69 99 ASN A CA 1
ATOM 777 C C . ASN A 1 99 ? -11.840 -1.080 13.596 1.00 80.69 99 ASN A C 1
ATOM 779 O O . ASN A 1 99 ? -12.322 -2.065 14.145 1.00 80.69 99 ASN A O 1
ATOM 783 N N . ILE A 1 100 ? -11.692 -1.018 12.270 1.00 85.88 100 ILE A N 1
ATOM 784 C CA . ILE A 1 100 ? -12.107 -2.083 11.353 1.00 85.88 100 ILE A CA 1
ATOM 785 C C . ILE A 1 100 ? -10.867 -2.722 10.726 1.00 85.88 100 ILE A C 1
ATOM 787 O O . ILE A 1 100 ? -10.106 -2.054 10.029 1.00 85.88 100 ILE A O 1
ATOM 791 N N . LEU A 1 101 ? -10.675 -4.029 10.916 1.00 87.31 101 LEU A N 1
ATOM 792 C CA . LEU A 1 101 ? -9.676 -4.802 10.174 1.00 87.31 101 LEU A CA 1
ATOM 793 C C . LEU A 1 101 ? -10.233 -5.158 8.788 1.00 87.31 101 LEU A C 1
ATOM 795 O O . LEU A 1 101 ? -11.027 -6.082 8.640 1.00 87.31 101 LEU A O 1
ATOM 799 N N . PHE A 1 102 ? -9.825 -4.416 7.760 1.00 85.56 102 PHE A N 1
ATOM 800 C CA . PHE A 1 102 ? -10.294 -4.627 6.387 1.00 85.56 102 PHE A CA 1
ATOM 801 C C . PHE A 1 102 ? -9.589 -5.790 5.688 1.00 85.56 102 PHE A C 1
ATOM 803 O O . PHE A 1 102 ? -10.177 -6.499 4.871 1.00 85.56 102 PHE A O 1
ATOM 810 N N . TYR A 1 103 ? -8.304 -5.967 5.980 1.00 85.88 103 TYR A N 1
ATOM 811 C CA . TYR A 1 103 ? -7.482 -7.006 5.379 1.00 85.88 103 TYR A CA 1
ATOM 812 C C . TYR A 1 103 ? -6.410 -7.458 6.359 1.00 85.88 103 TYR A C 1
ATOM 814 O O . TYR A 1 103 ? -5.829 -6.630 7.052 1.00 85.88 103 TYR A O 1
ATOM 822 N N . GLU A 1 104 ? -6.101 -8.751 6.341 1.00 88.31 104 GLU A N 1
ATOM 823 C CA . GLU A 1 104 ? -4.905 -9.336 6.935 1.00 88.31 104 GLU A CA 1
ATOM 824 C C . GLU A 1 104 ? -4.311 -10.371 5.971 1.00 88.31 104 GLU A C 1
ATOM 826 O O . GLU A 1 104 ? -5.033 -11.112 5.301 1.00 88.31 104 GLU A O 1
ATOM 831 N N . ILE A 1 105 ? -2.982 -10.425 5.882 1.00 85.81 105 ILE A N 1
ATOM 832 C CA . ILE A 1 105 ? -2.269 -11.333 4.969 1.00 85.81 105 ILE A CA 1
ATOM 833 C C . ILE A 1 105 ? -2.388 -12.800 5.381 1.00 85.81 105 ILE A C 1
ATOM 835 O O . ILE A 1 105 ? -2.269 -13.707 4.557 1.00 85.81 105 ILE A O 1
ATOM 839 N N . LYS A 1 106 ? -2.602 -13.035 6.672 1.00 87.12 106 LYS A N 1
ATOM 840 C CA . LYS A 1 106 ? -2.789 -14.350 7.260 1.00 87.12 106 LYS A CA 1
ATOM 841 C C . LYS A 1 106 ? -3.827 -14.216 8.359 1.00 87.12 106 LYS A C 1
ATOM 843 O O . LYS A 1 106 ? -3.762 -13.269 9.132 1.00 87.12 106 LYS A O 1
ATOM 848 N N . ARG A 1 107 ? -4.730 -15.193 8.419 1.00 87.38 107 ARG A N 1
ATOM 849 C CA . ARG A 1 107 ? -5.759 -15.278 9.451 1.00 87.38 107 ARG A CA 1
ATOM 850 C C . ARG A 1 107 ? -5.146 -15.179 10.851 1.00 87.38 107 ARG A C 1
ATOM 852 O O . ARG A 1 107 ? -4.149 -15.856 11.115 1.00 87.38 107 ARG A O 1
ATOM 859 N N . ASP A 1 108 ? -5.773 -14.373 11.702 1.00 88.38 108 ASP A N 1
ATOM 860 C CA . ASP A 1 108 ? -5.434 -14.166 13.115 1.00 88.38 108 ASP A CA 1
ATOM 861 C C . ASP A 1 108 ? -4.057 -13.507 13.352 1.00 88.38 108 ASP A C 1
ATOM 863 O O . ASP A 1 108 ? -3.609 -13.404 14.495 1.00 88.38 108 ASP A O 1
ATOM 867 N N . LEU A 1 109 ? -3.388 -13.015 12.297 1.00 87.38 109 LEU A N 1
ATOM 868 C CA . LEU A 1 109 ? -2.083 -12.354 12.420 1.00 87.38 109 LEU A CA 1
ATOM 869 C C . LEU A 1 109 ? -2.199 -11.044 13.194 1.00 87.38 109 LEU A C 1
ATOM 871 O O . LEU A 1 109 ? -1.323 -10.716 13.989 1.00 87.38 109 LEU A O 1
ATOM 875 N N . PHE A 1 110 ? -3.272 -10.283 12.969 1.00 87.19 110 PHE A N 1
ATOM 876 C CA . PHE A 1 110 ? -3.464 -9.038 13.705 1.00 87.19 110 PHE A CA 1
ATOM 877 C C . PHE A 1 110 ? -3.569 -9.306 15.210 1.00 87.19 110 PHE A C 1
ATOM 879 O O . PHE A 1 110 ? -2.903 -8.645 15.994 1.00 87.19 110 PHE A O 1
ATOM 886 N N . GLN A 1 111 ? -4.331 -10.322 15.619 1.00 84.12 111 GLN A N 1
ATOM 887 C CA . GLN A 1 111 ? -4.503 -10.655 17.035 1.00 84.12 111 GLN A CA 1
ATOM 888 C C . GLN A 1 11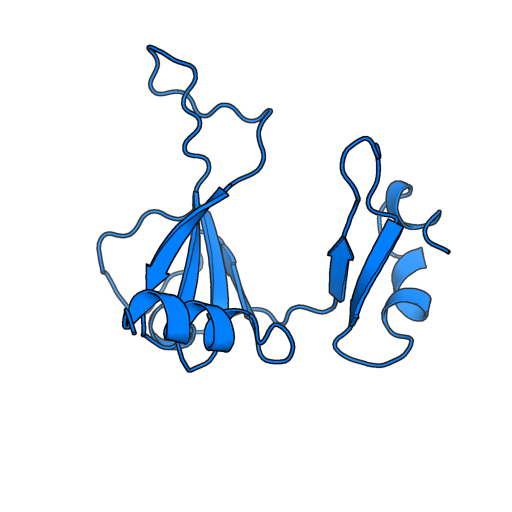1 ? -3.207 -11.157 17.686 1.00 84.12 111 GLN A C 1
ATOM 890 O O . GLN A 1 111 ? -2.984 -10.868 18.857 1.00 84.12 111 GLN A O 1
ATOM 895 N N . SER A 1 112 ? -2.339 -11.861 16.947 1.00 84.38 112 SER A N 1
ATOM 896 C CA . SER A 1 112 ? -1.044 -12.306 17.481 1.00 84.38 112 SER A CA 1
ATOM 897 C C . SER A 1 112 ? -0.013 -11.184 17.587 1.00 84.38 112 SER A C 1
ATOM 899 O O . SER A 1 112 ? 0.827 -11.212 18.478 1.00 84.38 112 SER A O 1
ATOM 901 N N . GLU A 1 113 ? -0.053 -10.212 16.674 1.00 82.06 113 GLU A N 1
ATOM 902 C CA . GLU A 1 113 ? 0.950 -9.143 16.602 1.00 82.06 113 GLU A CA 1
ATOM 903 C C . GLU A 1 113 ? 0.503 -7.851 17.298 1.00 82.06 113 GLU A C 1
ATOM 905 O O . GLU A 1 113 ? 1.337 -6.989 17.570 1.00 82.06 113 GLU A O 1
ATOM 910 N N . LYS A 1 114 ? -0.795 -7.685 17.607 1.00 76.12 114 LYS A N 1
ATOM 911 C CA . LYS A 1 114 ? -1.324 -6.407 18.113 1.00 76.12 114 LYS A CA 1
ATOM 912 C C . LYS A 1 114 ? -0.711 -5.942 19.422 1.00 76.12 114 LYS A C 1
ATOM 914 O O . LYS A 1 114 ? -0.686 -4.742 19.665 1.00 76.12 114 LYS A O 1
ATOM 919 N N . GLU A 1 115 ? -0.207 -6.868 20.232 1.00 71.75 115 GLU A N 1
ATOM 920 C CA . GLU A 1 115 ? 0.494 -6.579 21.488 1.00 71.75 115 GLU A CA 1
ATOM 921 C C . GLU A 1 115 ? 1.863 -5.910 21.272 1.00 71.75 115 GLU A C 1
ATOM 923 O O . GLU A 1 115 ? 2.383 -5.277 22.184 1.00 71.75 115 GLU A O 1
ATOM 928 N N 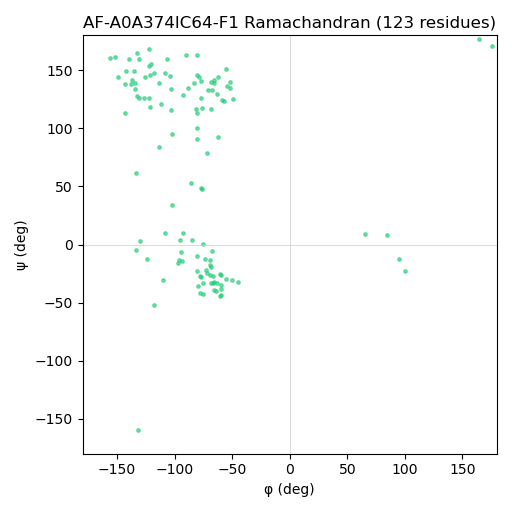. PHE A 1 116 ? 2.433 -5.990 20.066 1.00 69.44 116 PHE A N 1
ATOM 929 C CA . PHE A 1 116 ? 3.703 -5.346 19.716 1.00 69.44 116 PHE A CA 1
ATOM 930 C C . PHE A 1 116 ? 3.533 -3.963 19.073 1.00 69.44 116 PHE A C 1
ATOM 932 O O . PHE A 1 116 ? 4.529 -3.276 18.828 1.00 69.44 116 PHE A O 1
ATOM 939 N N . PHE A 1 117 ? 2.301 -3.544 18.773 1.00 66.88 117 PHE A N 1
ATOM 940 C CA . PHE A 1 117 ? 2.029 -2.212 18.235 1.00 66.88 117 PHE A CA 1
ATOM 941 C C . PHE A 1 117 ? 1.774 -1.193 19.352 1.00 66.88 117 PHE A C 1
ATOM 943 O O . PHE A 1 117 ? 1.518 -1.551 20.492 1.00 66.88 117 PHE A O 1
ATOM 950 N N . THR A 1 118 ? 1.868 0.095 19.021 1.00 62.81 118 THR A N 1
ATOM 951 C CA . THR A 1 118 ? 1.610 1.210 19.948 1.00 62.81 118 THR A CA 1
ATOM 952 C C . THR A 1 118 ? 0.216 1.128 20.585 1.00 62.81 118 THR A C 1
ATOM 954 O O . THR A 1 118 ? -0.721 0.687 19.917 1.00 62.81 118 THR A O 1
ATOM 957 N N . ASP A 1 119 ? 0.066 1.655 21.808 1.00 58.91 119 ASP A N 1
ATOM 958 C CA . ASP A 1 119 ? -1.146 1.579 22.651 1.00 58.91 119 ASP A CA 1
ATOM 959 C C . ASP A 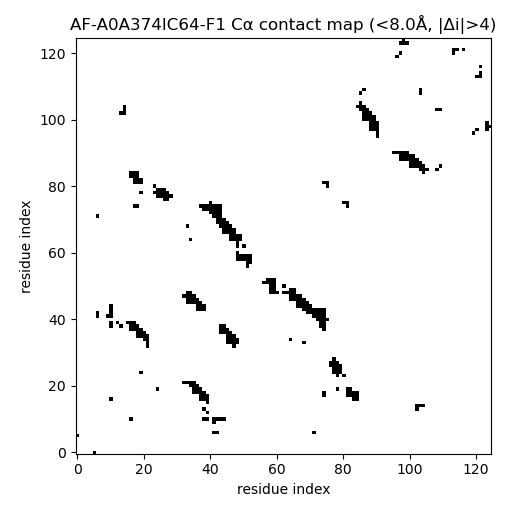1 119 ? -2.481 1.858 21.928 1.00 58.91 119 ASP A C 1
ATOM 961 O O . ASP A 1 119 ? -3.511 1.269 22.257 1.00 58.91 119 ASP A O 1
ATOM 965 N N . GLU A 1 120 ? -2.484 2.721 20.907 1.00 56.09 120 GLU A N 1
ATOM 966 C CA . GLU A 1 120 ? -3.671 3.059 20.105 1.00 56.09 120 GLU A CA 1
ATOM 967 C C . GLU A 1 120 ? -4.303 1.855 19.380 1.00 56.09 120 GLU A C 1
ATOM 969 O O . GLU A 1 120 ? -5.505 1.864 19.114 1.00 56.09 120 GLU A O 1
ATOM 974 N N . LEU A 1 121 ? -3.524 0.810 19.083 1.00 57.44 121 LEU A N 1
ATOM 975 C CA . LEU A 1 121 ? -3.977 -0.382 18.356 1.00 57.44 121 LEU A CA 1
ATOM 976 C C . LEU A 1 121 ? -4.434 -1.524 19.276 1.00 57.44 121 LEU A C 1
ATOM 978 O O . LEU A 1 121 ? -5.122 -2.435 18.816 1.00 57.44 121 LEU A O 1
ATOM 982 N N . HIS A 1 122 ? -4.116 -1.473 20.575 1.00 55.72 122 HIS A N 1
ATOM 983 C CA . HIS A 1 122 ? -4.522 -2.504 21.540 1.00 55.72 122 HIS A CA 1
ATOM 984 C C . HIS A 1 122 ? -6.040 -2.558 21.762 1.00 55.72 122 HIS A C 1
ATOM 986 O O . HIS A 1 122 ? -6.582 -3.620 22.065 1.00 55.72 122 HIS A O 1
ATOM 992 N N . ASN A 1 123 ? -6.733 -1.434 21.560 1.00 56.88 123 ASN A N 1
ATOM 993 C CA . ASN A 1 123 ? -8.178 -1.307 21.776 1.00 56.88 123 ASN A CA 1
ATOM 994 C C . ASN A 1 123 ? -9.029 -1.751 20.572 1.00 56.88 123 ASN A C 1
ATOM 996 O O . ASN A 1 123 ? -10.250 -1.605 20.600 1.00 56.88 123 ASN A O 1
ATOM 1000 N N . MET A 1 124 ? -8.411 -2.274 19.506 1.00 55.75 124 MET A N 1
ATOM 1001 C CA . MET A 1 124 ? -9.147 -2.874 18.394 1.00 55.75 124 MET A CA 1
ATOM 1002 C C . MET A 1 124 ? -9.658 -4.269 18.787 1.00 55.75 124 MET A C 1
ATOM 1004 O O . MET A 1 124 ? -8.866 -5.169 19.098 1.00 55.75 124 MET A O 1
ATOM 1008 N N . HIS A 1 125 ? -10.986 -4.417 18.793 1.00 51.19 125 HIS A N 1
ATOM 1009 C CA . HIS A 1 125 ? -11.704 -5.660 19.088 1.00 51.19 125 HIS A CA 1
ATOM 1010 C C . HIS A 1 125 ? -11.720 -6.606 17.886 1.00 51.19 125 HIS A C 1
ATOM 1012 O O . HIS A 1 125 ? -12.173 -6.176 16.803 1.00 51.19 125 HIS A O 1
#

pLDDT: mean 74.45, std 11.51, range [43.84, 88.44]

Mean predicted aligned error: 9.83 Å

Foldseek 3Di:
DPPVVVLVVVFVPLLQKFKDAPPQFDADPDPDDAGMWIGAQQWIFGWHLPPDPPPDPDRPPVDDTDRDDIGGHGPCNGGVDTGRDQWDFDDDPPDPAGQDTPDGNDPCPCVVCQVVDPPRSVPHD

Solvent-accessible surface area (backbone atoms only — not comparable to full-atom values): 7573 Å² total; per-residue (Å²): 129,64,71,71,58,62,47,48,64,65,57,65,45,62,88,68,23,27,33,50,48,67,89,61,65,76,66,53,89,66,98,70,90,36,57,31,36,40,20,27,78,69,13,28,41,25,22,30,60,81,44,47,42,87,97,50,92,47,66,39,84,90,51,79,61,42,82,79,43,80,47,81,45,31,42,65,56,35,19,86,78,58,42,77,58,59,62,42,72,37,59,60,93,92,57,94,57,64,61,40,82,76,44,60,73,47,90,68,45,64,76,72,48,34,82,79,49,62,77,83,53,60,77,51,121

Sequence (125 aa):
MYSKVAIMEQMLDLRNSKCYKIGEKNLVTRDNDFEMATGNVNGIMGYDSRIRIKGTNKVDSTKSPIPTTLLNNSITDYCSRPQKIMFILQKSDGESTYNILFYEIKRDLFQSEKEFFTDELHNMH

Radius of gyration: 16.22 Å; Cα contacts (8 Å, |Δi|>4): 205; chains: 1; bounding box: 33×46×43 Å

Secondary structure (DSSP, 8-state):
--HHHHHHHHHT-GGG-EEEETT---S-------SEEEEETTEEEEEE---BPTTSSSB-TTS--EEEEEE-S-GGGT-SSPEEP-EEEE--TT-SS--EEEEESSTTHHHHHGGGS-GGGTT--